Protein AF-A0A7X8G8P1-F1 (afdb_monomer)

Nearest PDB structures (foldseek):
  3n7z-assembly1_C  TM=4.535E-01  e=1.731E-02  Bacillus anthracis str. Sterne
  4my3-assembly3_D  TM=4.400E-01  e=6.450E-02  Kribbella flavida DSM 17836
  7z6a-assembly1_A  TM=4.385E-01  e=7.783E-02  Weissella viridescens
  1xf8-assembly1_A  TM=4.183E-01  e=7.783E-02  Weissella viridescens
  3ddd-assembly1_A  TM=3.374E-01  e=1.456E-01  Pyrococcus horikoshii

Foldseek 3Di:
DKDFDDPVCPVPVVVVVDDWDFAWWKKAFDAFAAQDDFAADALPPVVVLVLLVQFDFQDPVDGDPPCSVVVNVVSVVPPQRRQWTDQVVQQKIWRWDDDQQEIETLDIRGNDDDAPVVVSNRPNDRNHRMYTYNDDHDHPPTDIDIDGDDDRIMD

Radius of gyration: 17.48 Å; Cα contacts (8 Å, |Δi|>4): 275; chains: 1; bounding box: 39×33×49 Å

pLDDT: mean 92.86, std 6.02, range [75.0, 98.44]

Secondary structure (DSSP, 8-state):
---B--TTTTTTGGGGT---B--EEEEEEEEE-------BPPTT-HHHHHHHHHPPPS-SSS--SSTHHHHHHHHHTSTTTTSEEEEGGGTEEEEEEEETTEEEEEEEEESS---HHHHHHH----SEEEEEESS----SS---EEEE---SPB-

Mean predicted aligned error: 4.61 Å

Sequence (155 aa):
MYLAANDSVVDFYPRFGFNRIYEKLPVCECKINNKATPNKLCYDDPKVWNYVYNRVNFSQKLDCLNTANINIFHIYFGYLKDCIYELPEINTMVIAEQEGEILKLIGVFSKKDISFFDLVRYLPFTNVKRIEFGFMPYWSDINFVMEEYETDPLF

Structure (mmCIF, N/CA/C/O backbone):
data_AF-A0A7X8G8P1-F1
#
_entry.id   AF-A0A7X8G8P1-F1
#
loop_
_atom_site.group_PDB
_atom_site.id
_atom_site.type_symbol
_atom_site.label_atom_id
_atom_site.label_alt_id
_atom_site.label_comp_id
_atom_site.label_asym_id
_atom_site.label_entity_id
_atom_site.label_seq_id
_atom_site.pdbx_PDB_ins_code
_atom_site.Cartn_x
_atom_site.Cartn_y
_atom_site.Cartn_z
_atom_site.occupancy
_atom_site.B_iso_or_equiv
_atom_site.auth_seq_id
_atom_site.auth_comp_id
_atom_site.auth_asym_id
_atom_site.auth_atom_id
_atom_site.pdbx_PDB_model_num
ATOM 1 N N . MET A 1 1 ? 21.706 -1.786 -18.267 1.00 76.38 1 MET A N 1
ATOM 2 C CA . MET A 1 1 ? 20.816 -0.711 -18.754 1.00 76.38 1 MET A CA 1
ATOM 3 C C . MET A 1 1 ? 19.431 -1.316 -18.836 1.00 76.38 1 MET A C 1
ATOM 5 O O . MET A 1 1 ? 19.375 -2.459 -19.262 1.00 76.38 1 MET A O 1
ATOM 9 N N . TYR A 1 2 ? 18.394 -0.605 -18.393 1.00 77.75 2 TYR A N 1
ATOM 10 C CA . TYR A 1 2 ? 16.999 -1.050 -18.475 1.00 77.75 2 TYR A CA 1
ATOM 11 C C . TYR A 1 2 ? 16.219 -0.090 -19.369 1.00 77.75 2 TYR A C 1
ATOM 13 O O . TYR A 1 2 ? 16.504 1.112 -19.353 1.00 77.75 2 TYR A O 1
ATOM 21 N N . LEU A 1 3 ? 15.278 -0.616 -20.147 1.00 82.12 3 LEU A N 1
ATOM 22 C CA . LEU A 1 3 ? 14.474 0.141 -21.102 1.00 82.12 3 LEU A CA 1
ATOM 23 C C . LEU A 1 3 ? 12.990 -0.097 -20.833 1.00 82.12 3 LEU A C 1
ATOM 25 O O . LEU A 1 3 ? 12.546 -1.238 -20.756 1.00 82.12 3 LEU A O 1
ATOM 29 N N . ALA A 1 4 ? 12.228 0.989 -20.712 1.00 80.62 4 ALA A N 1
ATOM 30 C CA . ALA A 1 4 ? 10.774 0.928 -20.692 1.00 80.62 4 ALA A CA 1
ATOM 31 C C . ALA A 1 4 ? 10.254 0.955 -22.131 1.00 80.62 4 ALA A C 1
ATOM 33 O O . ALA A 1 4 ? 10.582 1.870 -22.894 1.00 80.62 4 ALA A O 1
ATOM 34 N N . ALA A 1 5 ? 9.470 -0.052 -22.505 1.00 77.56 5 ALA A N 1
ATOM 35 C CA . ALA A 1 5 ? 8.837 -0.133 -23.809 1.00 77.56 5 ALA A CA 1
ATOM 36 C C . ALA A 1 5 ? 7.356 0.210 -23.688 1.00 77.56 5 ALA A C 1
ATOM 38 O O . ALA A 1 5 ? 6.639 -0.403 -22.908 1.00 77.56 5 ALA A O 1
ATOM 39 N N . ASN A 1 6 ? 6.887 1.143 -24.513 1.00 78.31 6 ASN A N 1
ATOM 40 C CA . ASN A 1 6 ? 5.463 1.200 -24.825 1.00 78.31 6 ASN A CA 1
ATOM 41 C C . ASN A 1 6 ? 5.135 0.174 -25.927 1.00 78.31 6 ASN A C 1
ATOM 43 O O . ASN A 1 6 ? 6.039 -0.385 -26.563 1.00 78.31 6 ASN A O 1
ATOM 47 N N . ASP A 1 7 ? 3.847 -0.011 -26.211 1.00 75.19 7 ASP A N 1
ATOM 48 C CA . ASP A 1 7 ? 3.354 -0.986 -27.197 1.00 75.19 7 ASP A CA 1
ATOM 49 C C . ASP A 1 7 ? 3.993 -0.856 -28.590 1.00 75.19 7 ASP A C 1
ATOM 51 O O . ASP A 1 7 ? 4.099 -1.836 -29.324 1.00 75.19 7 ASP A O 1
ATOM 55 N N . SER A 1 8 ? 4.467 0.338 -28.966 1.00 77.44 8 SER A N 1
ATOM 56 C CA . SER A 1 8 ? 5.060 0.583 -30.287 1.00 77.44 8 SER A CA 1
ATOM 57 C C . SER A 1 8 ? 6.513 0.110 -30.435 1.00 77.44 8 SER A C 1
ATOM 59 O O . SER A 1 8 ? 7.000 0.006 -31.561 1.00 77.44 8 SER A O 1
ATOM 61 N N . VAL A 1 9 ? 7.217 -0.181 -29.331 1.00 80.12 9 VAL A N 1
ATOM 62 C CA . VAL A 1 9 ? 8.654 -0.538 -29.340 1.00 80.12 9 VAL A CA 1
ATOM 63 C C . VAL A 1 9 ? 8.984 -1.862 -28.643 1.00 80.12 9 VAL A C 1
ATOM 65 O O . VAL A 1 9 ? 10.151 -2.258 -28.615 1.00 80.12 9 VAL A O 1
ATOM 68 N N . VAL A 1 10 ? 7.979 -2.589 -28.149 1.00 80.06 10 VAL A N 1
ATOM 69 C CA . VAL A 1 10 ? 8.132 -3.905 -27.498 1.00 80.06 10 VAL A CA 1
ATOM 70 C C . VAL A 1 10 ? 8.953 -4.898 -28.333 1.00 80.06 10 VAL A C 1
ATOM 72 O O . VAL A 1 10 ? 9.842 -5.558 -27.804 1.00 80.06 10 VAL A O 1
ATOM 75 N N . ASP A 1 11 ? 8.744 -4.949 -29.651 1.00 84.69 11 ASP A N 1
ATOM 76 C CA . ASP A 1 11 ? 9.454 -5.885 -30.540 1.00 84.69 11 ASP A CA 1
ATOM 77 C C . ASP A 1 11 ? 10.783 -5.335 -31.093 1.00 84.69 11 ASP A C 1
ATOM 79 O O . ASP A 1 11 ? 11.480 -6.003 -31.870 1.00 84.69 11 ASP A O 1
ATOM 83 N N . PHE A 1 12 ? 11.144 -4.097 -30.736 1.00 88.25 12 PHE A N 1
ATOM 84 C CA . PHE A 1 12 ? 12.374 -3.453 -31.196 1.00 88.25 12 PHE A CA 1
ATOM 85 C C . PHE A 1 12 ? 13.573 -3.857 -30.335 1.00 88.25 12 PHE A C 1
ATOM 87 O O . PHE A 1 12 ? 14.608 -4.244 -30.878 1.00 88.25 12 PHE A O 1
ATOM 94 N N . TYR A 1 13 ? 13.441 -3.821 -29.006 1.00 88.31 13 TYR A N 1
ATOM 95 C CA . TYR A 1 13 ? 14.555 -4.072 -28.085 1.00 88.31 13 TYR A CA 1
ATOM 96 C C . TYR A 1 13 ? 15.138 -5.493 -28.138 1.00 88.31 13 TYR A C 1
ATOM 98 O O . TYR A 1 13 ? 16.369 -5.608 -28.114 1.00 88.31 13 TYR A O 1
ATOM 106 N N . PRO A 1 14 ? 14.347 -6.568 -28.339 1.00 90.12 14 PRO A N 1
ATOM 107 C CA . PRO A 1 14 ? 14.903 -7.905 -28.551 1.00 90.12 14 PRO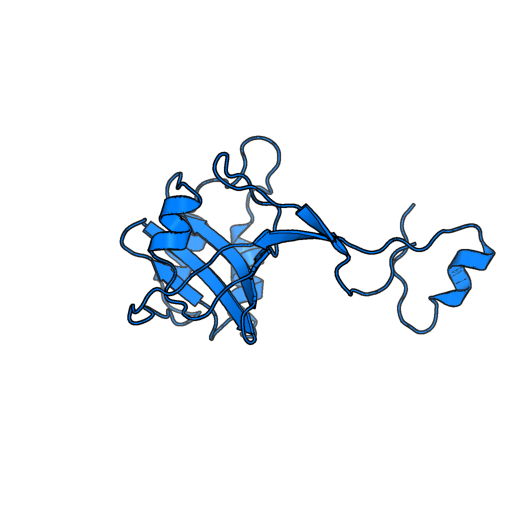 A CA 1
ATOM 108 C C . PRO A 1 14 ? 15.905 -7.992 -29.708 1.00 90.12 14 PRO A C 1
ATOM 110 O O . PRO A 1 14 ? 16.853 -8.774 -29.651 1.00 90.12 14 PRO A O 1
ATOM 113 N N . ARG A 1 15 ? 15.769 -7.142 -30.738 1.00 91.31 15 ARG A N 1
ATOM 114 C CA . ARG A 1 15 ? 16.688 -7.106 -31.893 1.00 91.31 15 ARG A CA 1
ATOM 115 C C . ARG A 1 15 ? 18.098 -6.631 -31.531 1.00 91.31 15 ARG A C 1
ATOM 117 O O . ARG A 1 15 ? 19.026 -6.874 -32.294 1.00 91.31 15 ARG A O 1
ATOM 124 N N . PHE A 1 16 ? 18.262 -5.981 -30.378 1.00 90.38 16 PHE A N 1
ATOM 125 C CA . PHE A 1 16 ? 19.549 -5.523 -29.843 1.00 90.38 16 PHE A CA 1
ATOM 126 C C . PHE A 1 16 ? 20.063 -6.410 -28.699 1.00 90.38 16 PHE A C 1
ATOM 128 O O . PHE A 1 16 ? 21.027 -6.047 -28.030 1.00 90.38 16 PHE A O 1
ATOM 135 N N . GLY A 1 17 ? 19.437 -7.573 -28.478 1.00 90.31 17 GLY A N 1
ATOM 136 C CA . GLY A 1 17 ? 19.852 -8.542 -27.462 1.00 90.31 17 GLY A CA 1
ATOM 137 C C . GLY A 1 17 ? 19.290 -8.292 -26.061 1.00 90.31 17 GLY A C 1
ATOM 138 O O . GLY A 1 17 ? 19.769 -8.910 -25.112 1.00 90.31 17 GLY A O 1
ATOM 139 N N . PHE A 1 18 ? 18.294 -7.412 -25.912 1.00 91.12 18 PHE A N 1
ATOM 140 C CA . PHE A 1 18 ? 17.573 -7.259 -24.646 1.00 91.12 18 PHE A CA 1
ATOM 141 C C . PHE A 1 18 ? 16.547 -8.378 -24.453 1.00 91.12 18 PHE A C 1
ATOM 143 O O . PHE A 1 18 ? 15.977 -8.886 -25.418 1.00 91.12 18 PHE A O 1
ATOM 150 N N . ASN A 1 19 ? 16.281 -8.733 -23.197 1.00 88.31 19 ASN A N 1
ATOM 151 C CA . ASN A 1 19 ? 15.292 -9.746 -22.842 1.00 88.31 19 ASN A CA 1
ATOM 152 C C . ASN A 1 19 ? 14.159 -9.084 -22.077 1.00 88.31 19 ASN A C 1
ATOM 154 O O . ASN A 1 19 ? 14.410 -8.284 -21.185 1.00 88.31 19 ASN A O 1
ATOM 158 N N . ARG A 1 20 ? 12.921 -9.457 -22.396 1.00 86.19 20 ARG A N 1
ATOM 159 C CA . ARG A 1 20 ? 11.756 -8.946 -21.678 1.00 86.19 20 ARG A CA 1
ATOM 160 C C . ARG A 1 20 ? 11.801 -9.391 -20.217 1.00 86.19 20 ARG A C 1
ATOM 162 O O . ARG A 1 20 ? 11.989 -10.574 -19.933 1.00 86.19 20 ARG A O 1
ATOM 169 N N . ILE A 1 21 ? 11.587 -8.443 -19.318 1.00 87.12 21 ILE A N 1
ATOM 170 C CA . ILE A 1 21 ? 11.447 -8.639 -17.882 1.00 87.12 21 ILE A CA 1
ATOM 171 C C . ILE A 1 21 ? 10.077 -8.107 -17.476 1.00 87.12 21 ILE A C 1
ATOM 173 O O . ILE A 1 21 ? 9.704 -6.982 -17.808 1.00 87.12 21 ILE A O 1
ATOM 177 N N . TYR A 1 22 ? 9.330 -8.935 -16.755 1.00 83.69 22 TYR A N 1
ATOM 178 C CA . TYR A 1 22 ? 8.064 -8.544 -16.155 1.00 83.69 22 TYR A CA 1
ATOM 179 C C . TYR A 1 22 ? 8.316 -8.037 -14.744 1.00 83.69 22 TYR A C 1
ATOM 181 O O . TYR A 1 22 ? 9.084 -8.640 -13.982 1.00 83.69 22 TYR A O 1
ATOM 189 N N . GLU A 1 23 ? 7.668 -6.930 -14.401 1.00 87.75 23 GLU A N 1
ATOM 190 C CA . GLU A 1 23 ? 7.645 -6.479 -13.022 1.00 87.75 23 GLU A CA 1
ATOM 191 C C . GLU A 1 23 ? 6.933 -7.512 -12.155 1.00 87.75 23 GLU A C 1
ATOM 193 O O . GLU A 1 23 ? 6.098 -8.295 -12.612 1.00 87.75 23 GLU A O 1
ATOM 198 N N . LYS A 1 24 ? 7.316 -7.545 -10.883 1.00 92.06 24 LYS A N 1
ATOM 199 C CA . LYS A 1 24 ? 6.709 -8.434 -9.904 1.00 92.06 24 LYS A CA 1
ATOM 200 C C . LYS A 1 24 ? 6.237 -7.628 -8.722 1.00 92.06 24 LYS A C 1
ATOM 202 O O . LYS A 1 24 ? 6.950 -6.726 -8.281 1.00 92.06 24 LYS A O 1
ATOM 207 N N . LEU A 1 25 ? 5.095 -8.011 -8.167 1.00 95.31 25 LEU A N 1
ATOM 208 C CA . LEU A 1 25 ? 4.634 -7.485 -6.892 1.00 95.31 25 LEU A CA 1
ATOM 209 C C . LEU A 1 25 ? 4.583 -8.586 -5.825 1.00 95.31 25 LEU A C 1
ATOM 211 O O . LEU A 1 25 ? 4.467 -9.771 -6.155 1.00 95.31 25 LEU A O 1
ATOM 215 N N . PRO A 1 26 ? 4.706 -8.222 -4.540 1.00 97.12 26 PRO A N 1
ATOM 216 C CA . PRO A 1 26 ? 4.487 -9.143 -3.440 1.00 97.12 26 PRO A CA 1
ATOM 217 C C . PRO A 1 26 ? 2.996 -9.457 -3.300 1.00 97.12 26 PRO A C 1
ATOM 219 O O . PRO A 1 26 ? 2.157 -8.553 -3.312 1.00 97.12 26 PRO A O 1
ATOM 222 N N . VAL A 1 27 ? 2.682 -10.730 -3.082 1.00 98.06 27 VAL A N 1
ATOM 223 C CA . VAL A 1 27 ? 1.323 -11.239 -2.881 1.00 98.06 27 VAL A CA 1
ATOM 224 C C . VAL A 1 27 ? 1.263 -12.089 -1.624 1.00 98.06 27 VAL A C 1
ATOM 226 O O . VAL A 1 27 ? 2.113 -12.955 -1.414 1.00 98.06 27 VAL A O 1
ATOM 229 N N . CYS A 1 28 ? 0.224 -11.894 -0.815 1.00 97.56 28 CYS A N 1
ATOM 230 C CA . CYS A 1 28 ? -0.095 -12.766 0.310 1.00 97.56 28 CYS A CA 1
ATOM 231 C C . CYS A 1 28 ? -1.521 -13.316 0.190 1.00 97.56 28 CYS A C 1
ATOM 233 O O . CYS A 1 28 ? -2.479 -12.557 0.040 1.00 97.56 28 CYS A O 1
ATOM 235 N N . GLU A 1 29 ? -1.669 -14.633 0.323 1.00 97.38 29 GLU A N 1
ATOM 236 C CA . GLU A 1 29 ? -2.972 -15.270 0.520 1.00 97.38 29 GLU A CA 1
ATOM 237 C C . GLU A 1 29 ? -3.427 -15.023 1.963 1.00 97.38 29 GLU A C 1
ATOM 239 O O . GLU A 1 29 ? -2.867 -15.560 2.923 1.00 97.38 29 GLU A O 1
ATOM 244 N N . CYS A 1 30 ? -4.437 -14.174 2.130 1.00 94.69 30 CYS A N 1
ATOM 245 C CA . CYS A 1 30 ? -4.917 -13.726 3.427 1.00 94.69 30 CYS A CA 1
ATOM 246 C C . CYS A 1 30 ? -6.435 -13.547 3.400 1.00 94.69 30 CYS A C 1
ATOM 248 O O . CYS A 1 30 ? -6.983 -12.825 2.567 1.00 94.69 30 CYS A O 1
ATOM 250 N N . LYS A 1 31 ? -7.123 -14.194 4.345 1.00 96.50 31 LYS A N 1
ATOM 251 C CA . LYS A 1 31 ? -8.578 -14.091 4.467 1.00 96.50 31 LYS A CA 1
ATOM 252 C C . LYS A 1 31 ? -8.956 -12.915 5.357 1.00 96.50 31 LYS A C 1
ATOM 254 O O . LYS A 1 31 ? -8.728 -12.976 6.563 1.00 96.50 31 LYS A O 1
ATOM 259 N N . ILE A 1 32 ? -9.611 -11.907 4.783 1.00 97.38 32 ILE A N 1
ATOM 260 C CA . ILE A 1 32 ? -10.205 -10.795 5.538 1.00 97.38 32 ILE A CA 1
ATOM 261 C C . ILE A 1 32 ? -11.719 -10.830 5.367 1.00 97.38 32 ILE A C 1
ATOM 263 O O . ILE A 1 32 ? -12.249 -10.780 4.255 1.00 97.38 32 ILE A O 1
ATOM 267 N N . ASN A 1 33 ? -12.423 -10.933 6.492 1.00 97.19 33 ASN A N 1
ATOM 268 C CA . ASN A 1 33 ? -13.880 -10.886 6.530 1.00 97.19 33 ASN A CA 1
ATOM 269 C C . ASN A 1 33 ? -14.384 -10.052 7.711 1.00 97.19 33 ASN A C 1
ATOM 271 O O . ASN A 1 33 ? -15.242 -10.483 8.487 1.00 97.19 33 ASN A O 1
ATOM 275 N N . ASN A 1 34 ? -13.803 -8.866 7.870 1.00 95.69 34 ASN A N 1
ATOM 276 C CA . ASN A 1 34 ? -14.074 -7.990 8.995 1.00 95.69 34 ASN A CA 1
ATOM 277 C C . ASN A 1 34 ? -15.345 -7.190 8.715 1.00 95.69 34 ASN A C 1
ATOM 279 O O . ASN A 1 34 ? -15.382 -6.317 7.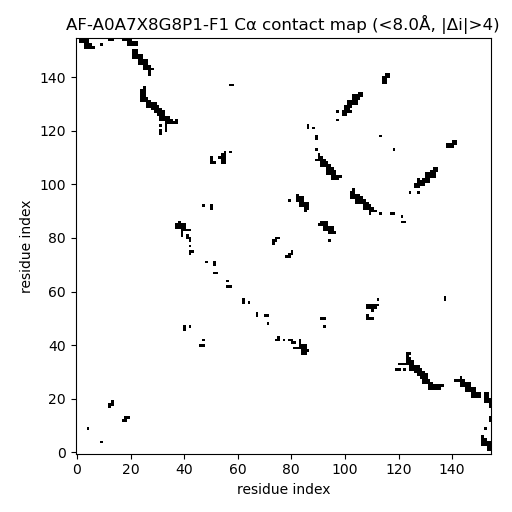851 1.00 95.69 34 ASN A O 1
ATOM 283 N N . LYS A 1 35 ? -16.404 -7.473 9.473 1.00 89.56 35 LYS A N 1
ATOM 284 C CA . LYS A 1 35 ? -17.658 -6.714 9.422 1.00 89.56 35 LYS A CA 1
ATOM 285 C C . LYS A 1 35 ? -17.531 -5.458 10.286 1.00 89.56 35 LYS A C 1
ATOM 287 O O . LYS A 1 35 ? -18.128 -5.380 11.356 1.00 89.56 35 LYS A O 1
ATOM 292 N N . ALA A 1 36 ? -16.707 -4.515 9.843 1.00 88.38 36 ALA A N 1
ATOM 293 C CA . ALA A 1 36 ? -16.537 -3.208 10.468 1.00 88.38 36 ALA A CA 1
ATOM 294 C C . ALA A 1 36 ? -17.003 -2.115 9.504 1.00 88.38 36 ALA A C 1
ATOM 296 O O . ALA A 1 36 ? -16.801 -2.224 8.296 1.00 88.38 36 ALA A O 1
ATOM 297 N N . THR A 1 37 ? -17.624 -1.060 10.032 1.00 92.12 37 THR A N 1
ATOM 298 C CA . THR A 1 37 ? -17.957 0.119 9.226 1.00 92.12 37 THR A CA 1
ATOM 299 C C . THR A 1 37 ? -16.656 0.828 8.844 1.00 92.12 37 THR A C 1
ATOM 301 O O . THR A 1 37 ? -15.927 1.240 9.749 1.00 92.12 37 THR A O 1
ATOM 304 N N . PRO A 1 38 ? -16.339 0.991 7.547 1.00 93.62 38 PRO A N 1
ATOM 305 C CA . PRO A 1 38 ? -15.106 1.649 7.142 1.00 93.62 38 PRO A CA 1
ATOM 306 C C . PRO A 1 38 ? -15.091 3.117 7.581 1.00 93.62 38 PRO A C 1
ATOM 308 O O . PRO A 1 38 ? -15.987 3.884 7.227 1.00 93.62 38 PRO A O 1
ATOM 311 N N . ASN A 1 39 ? -14.053 3.523 8.312 1.00 96.19 39 ASN A N 1
ATOM 312 C CA . ASN A 1 39 ? -13.786 4.928 8.609 1.00 96.19 39 ASN A CA 1
ATOM 313 C C . ASN A 1 39 ? -12.992 5.543 7.446 1.00 96.19 39 ASN A C 1
ATOM 315 O O . ASN A 1 39 ? -11.759 5.549 7.457 1.00 96.19 39 ASN A O 1
ATOM 319 N N . LYS A 1 40 ? -13.698 5.979 6.397 1.00 97.00 40 LYS A N 1
ATOM 320 C CA . LYS A 1 40 ? -13.077 6.624 5.232 1.00 97.00 40 LYS A CA 1
ATOM 321 C C . LYS A 1 40 ? -12.732 8.080 5.534 1.00 97.00 40 LYS A C 1
ATOM 323 O O . LYS A 1 40 ? -13.573 8.815 6.047 1.00 97.00 40 LYS A O 1
ATOM 328 N N . LEU A 1 41 ? -11.526 8.499 5.162 1.00 97.00 41 LEU A N 1
ATOM 329 C CA . LEU A 1 41 ? -11.116 9.902 5.227 1.00 97.00 41 LEU A CA 1
ATOM 330 C C . LEU A 1 41 ? -11.288 10.564 3.861 1.00 97.00 41 LEU A C 1
ATOM 332 O O . LEU A 1 41 ? -11.006 9.952 2.832 1.00 97.00 41 LEU A O 1
ATOM 336 N N . CYS A 1 42 ? -11.694 11.834 3.855 1.00 96.00 42 CYS A N 1
ATOM 337 C CA . CYS A 1 42 ? -11.542 12.653 2.658 1.00 96.00 42 CYS A CA 1
ATOM 338 C C . CYS A 1 42 ? -10.051 12.941 2.433 1.00 96.00 42 CYS A C 1
ATOM 340 O O . CYS A 1 42 ? -9.288 13.068 3.392 1.00 96.00 42 CYS A O 1
ATOM 342 N N . TYR A 1 43 ? -9.624 13.058 1.177 1.00 93.75 43 TYR A N 1
ATOM 343 C CA . TYR A 1 43 ? -8.214 13.282 0.842 1.00 93.75 43 TYR A CA 1
ATOM 344 C C . TYR A 1 43 ? -7.663 14.614 1.382 1.00 93.75 43 TYR A C 1
ATOM 346 O O . TYR A 1 43 ? -6.456 14.739 1.584 1.00 93.75 43 TYR A O 1
ATOM 354 N N . ASP A 1 44 ? -8.536 15.595 1.622 1.00 92.81 44 ASP A N 1
ATOM 355 C CA . ASP A 1 44 ? -8.218 16.908 2.185 1.00 92.81 44 ASP A CA 1
ATOM 356 C C . ASP A 1 44 ? -8.433 16.993 3.708 1.00 92.81 44 ASP A C 1
ATOM 358 O O . ASP A 1 44 ? -8.229 18.057 4.298 1.00 92.81 44 ASP A O 1
ATOM 362 N N . ASP A 1 45 ? -8.785 15.882 4.367 1.00 95.94 45 ASP A N 1
ATOM 363 C CA . ASP A 1 45 ? -8.892 15.828 5.823 1.00 95.94 45 ASP A CA 1
ATOM 364 C C . ASP A 1 45 ? -7.507 16.095 6.460 1.00 95.94 45 ASP A C 1
ATOM 366 O O . ASP A 1 45 ? -6.515 15.448 6.094 1.00 95.94 45 ASP A O 1
ATOM 370 N N . PRO A 1 46 ? -7.392 17.003 7.452 1.00 96.25 46 PRO A N 1
ATOM 371 C CA . PRO A 1 46 ? -6.128 17.283 8.140 1.00 96.25 46 PRO A CA 1
ATOM 372 C C . PRO A 1 46 ? -5.437 16.044 8.734 1.00 96.25 46 PRO A C 1
ATOM 374 O O . PRO A 1 46 ? -4.214 16.027 8.909 1.00 96.25 46 PRO A O 1
ATOM 377 N N . LYS A 1 47 ? -6.190 14.981 9.042 1.00 97.19 47 LYS A N 1
ATOM 378 C CA . LYS A 1 47 ? -5.638 13.699 9.488 1.00 97.19 47 LYS A CA 1
ATOM 379 C C . LYS A 1 47 ? -4.749 13.051 8.435 1.00 97.19 47 LYS A C 1
ATOM 381 O O . LYS A 1 47 ? -3.749 12.450 8.819 1.00 97.19 47 LYS A O 1
ATOM 386 N N . VAL A 1 48 ? -5.056 13.195 7.145 1.00 97.19 48 VAL A N 1
ATOM 387 C CA . VAL A 1 48 ? -4.244 12.631 6.056 1.00 97.19 48 VAL A CA 1
ATOM 388 C C . VAL A 1 48 ? -2.825 13.184 6.130 1.00 97.19 48 VAL A C 1
ATOM 390 O O . VAL A 1 48 ? -1.864 12.421 6.211 1.00 97.19 48 VAL A O 1
ATOM 393 N N . TRP A 1 49 ? -2.690 14.507 6.238 1.00 96.69 49 TRP A N 1
ATOM 394 C CA . TRP A 1 49 ? -1.402 15.170 6.453 1.00 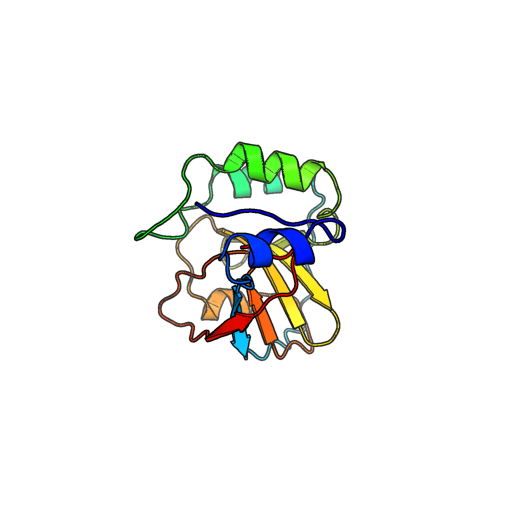96.69 49 TRP A CA 1
ATOM 395 C C . TRP A 1 49 ? -0.708 14.660 7.714 1.00 96.69 49 TRP A C 1
ATOM 397 O O . TRP A 1 49 ? 0.472 14.314 7.693 1.00 96.69 49 TRP A O 1
ATOM 407 N N . ASN A 1 50 ? -1.455 14.557 8.811 1.00 97.38 50 ASN A N 1
ATOM 408 C CA . ASN A 1 50 ? -0.924 14.076 10.077 1.00 97.38 50 ASN A CA 1
ATOM 409 C C . ASN A 1 50 ? -0.370 12.640 9.978 1.00 97.38 50 ASN A C 1
ATOM 411 O O . ASN A 1 50 ? 0.674 12.361 10.562 1.00 97.38 50 ASN A O 1
ATOM 415 N N . TYR A 1 51 ? -1.018 11.729 9.247 1.00 97.88 51 TYR A N 1
ATOM 416 C CA . TYR A 1 51 ? -0.493 10.379 9.009 1.00 97.88 51 TYR A CA 1
ATOM 417 C C . TYR A 1 51 ? 0.702 10.375 8.058 1.00 97.88 51 TYR A C 1
ATOM 419 O O . TYR A 1 51 ? 1.695 9.712 8.345 1.00 97.88 51 TYR A O 1
ATOM 427 N N . VAL A 1 52 ? 0.644 11.126 6.957 1.00 96.69 52 VAL A N 1
ATOM 428 C CA . VAL A 1 52 ? 1.713 11.135 5.949 1.00 96.69 52 VAL A CA 1
ATOM 429 C C . VAL A 1 52 ? 3.021 11.711 6.501 1.00 96.69 52 VAL A C 1
ATOM 431 O O . VAL A 1 52 ? 4.081 11.153 6.230 1.00 96.69 52 VAL A O 1
ATOM 434 N N . TYR A 1 53 ? 2.963 12.783 7.296 1.00 96.44 53 TYR A N 1
ATOM 435 C CA . TYR A 1 53 ? 4.163 13.433 7.842 1.00 96.44 53 TYR A CA 1
ATOM 436 C C . TYR A 1 53 ? 4.695 12.794 9.129 1.00 96.44 53 TYR A C 1
ATOM 438 O O . TYR A 1 53 ? 5.883 12.926 9.406 1.00 96.44 53 TYR A O 1
ATOM 446 N N . ASN A 1 54 ? 3.851 12.108 9.907 1.00 95.88 54 ASN A N 1
ATOM 447 C CA . ASN A 1 54 ? 4.254 11.508 11.188 1.00 95.88 54 ASN A CA 1
ATOM 448 C C . ASN A 1 54 ? 4.286 9.975 11.155 1.00 95.88 54 ASN A C 1
ATOM 450 O O . ASN A 1 54 ? 4.285 9.342 12.214 1.00 95.88 54 ASN A O 1
ATOM 454 N N . ARG A 1 55 ? 4.273 9.359 9.966 1.00 94.56 55 ARG A N 1
ATOM 455 C CA . ARG A 1 55 ? 4.484 7.914 9.855 1.00 94.56 55 ARG A CA 1
ATOM 456 C C . ARG A 1 55 ? 5.900 7.548 10.290 1.00 94.56 55 ARG A C 1
ATOM 458 O O . ARG A 1 55 ? 6.842 8.302 10.049 1.00 94.56 55 ARG A O 1
ATOM 465 N N . VAL A 1 56 ? 6.056 6.367 10.871 1.00 92.94 56 VAL A N 1
ATOM 466 C CA . VAL A 1 56 ? 7.380 5.764 11.033 1.00 92.94 56 VAL A CA 1
ATOM 467 C C . VAL A 1 56 ? 7.911 5.315 9.672 1.00 92.94 56 VAL A C 1
ATOM 469 O O . VAL A 1 56 ? 7.142 5.072 8.733 1.00 92.94 56 VAL A O 1
ATOM 472 N N . ASN A 1 57 ? 9.235 5.208 9.555 1.00 89.38 57 ASN A N 1
ATOM 473 C CA . ASN A 1 57 ? 9.818 4.489 8.429 1.00 89.38 57 ASN A CA 1
ATOM 474 C C . ASN A 1 57 ? 9.334 3.045 8.494 1.00 89.38 57 ASN A C 1
ATOM 476 O O . ASN A 1 57 ? 9.340 2.421 9.552 1.00 89.38 57 ASN A O 1
ATOM 480 N N . PHE A 1 58 ? 8.883 2.549 7.357 1.00 84.44 58 PHE A N 1
ATOM 481 C CA . PHE A 1 58 ? 8.276 1.245 7.246 1.00 84.44 58 PHE A CA 1
ATOM 482 C C . PHE A 1 58 ? 9.321 0.131 7.334 1.00 84.44 58 PHE A C 1
ATOM 484 O O . PHE A 1 58 ? 9.079 -0.892 7.966 1.00 84.44 58 PHE A O 1
ATOM 491 N N . SER A 1 59 ? 10.498 0.338 6.736 1.00 87.12 59 SER A N 1
ATOM 492 C CA . SER A 1 59 ? 11.565 -0.661 6.682 1.00 87.12 59 SER A CA 1
ATOM 493 C C . SER A 1 59 ? 12.874 -0.153 7.270 1.00 87.12 59 SER A C 1
ATOM 495 O O . SER A 1 59 ? 13.355 0.930 6.951 1.00 87.12 59 SER A O 1
ATOM 497 N N . GLN A 1 60 ? 13.498 -0.985 8.106 1.00 84.25 60 GLN A N 1
ATOM 498 C CA . GLN A 1 60 ? 14.837 -0.718 8.641 1.00 84.25 60 GLN A CA 1
ATOM 499 C C . GLN A 1 60 ? 15.961 -1.240 7.729 1.00 84.25 60 GLN A C 1
ATOM 501 O O . GLN A 1 60 ? 17.126 -0.932 7.968 1.00 84.25 60 GLN A O 1
ATOM 506 N N . LYS A 1 61 ? 15.641 -2.032 6.692 1.00 86.44 61 LYS A N 1
ATOM 507 C CA . LYS A 1 61 ? 16.636 -2.546 5.727 1.00 86.44 61 LYS A CA 1
ATOM 508 C C . LYS A 1 61 ? 16.789 -1.644 4.508 1.00 86.44 61 LYS A C 1
ATOM 510 O O . LYS A 1 61 ? 17.903 -1.411 4.055 1.00 86.44 61 LYS A O 1
ATOM 515 N N . LEU A 1 62 ? 15.664 -1.196 3.959 1.00 87.62 62 LEU A N 1
ATOM 516 C CA . LEU A 1 62 ? 15.591 -0.373 2.756 1.00 87.62 62 LEU A CA 1
ATOM 517 C C . LEU A 1 62 ? 14.261 0.372 2.752 1.00 87.62 62 LEU A C 1
ATOM 519 O O . LEU A 1 62 ? 13.214 -0.272 2.711 1.00 87.62 62 LEU A O 1
ATOM 523 N N . ASP A 1 63 ? 14.313 1.698 2.772 1.00 88.75 63 ASP A N 1
ATOM 524 C CA . ASP A 1 63 ? 13.133 2.557 2.715 1.00 88.75 63 ASP A CA 1
ATOM 525 C C . ASP A 1 63 ? 13.471 3.892 2.040 1.00 88.75 63 ASP A C 1
ATOM 527 O O . ASP A 1 63 ? 14.635 4.301 1.979 1.00 88.75 63 ASP A O 1
ATOM 531 N N . CYS A 1 64 ? 12.4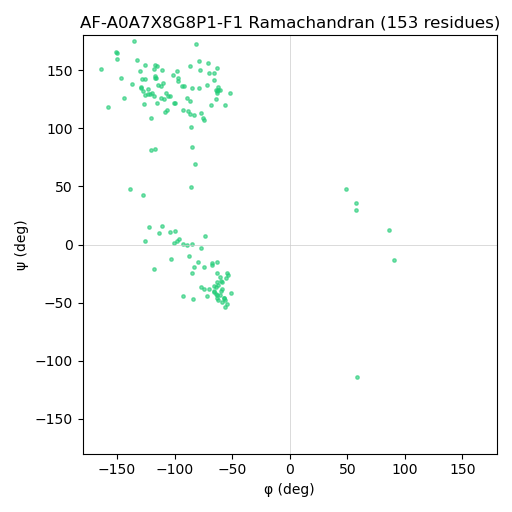45 4.580 1.553 1.00 87.56 64 CYS A N 1
ATOM 532 C CA . CYS A 1 64 ? 12.563 5.928 1.024 1.00 87.56 64 CYS A CA 1
ATOM 533 C C . CYS A 1 64 ? 12.362 6.947 2.152 1.00 87.56 64 CYS A C 1
ATOM 535 O O . CYS A 1 64 ? 11.335 6.966 2.833 1.00 87.56 64 CYS A O 1
ATOM 537 N N . LEU A 1 65 ? 13.324 7.854 2.309 1.00 89.50 65 LEU A N 1
ATOM 538 C CA . LEU A 1 65 ? 13.233 8.966 3.254 1.00 89.50 65 LEU A CA 1
ATOM 539 C C . LEU A 1 65 ? 12.518 10.164 2.619 1.00 89.50 65 LEU A C 1
ATOM 541 O O . LEU A 1 65 ? 12.566 10.359 1.406 1.00 89.50 65 LEU A O 1
ATOM 545 N N . ASN A 1 66 ? 11.886 10.999 3.450 1.00 89.56 66 ASN A N 1
ATOM 546 C CA . ASN A 1 66 ? 11.226 12.244 3.029 1.00 89.56 66 ASN A CA 1
ATOM 547 C C . ASN A 1 66 ? 10.126 12.055 1.962 1.00 89.56 66 ASN A C 1
ATOM 549 O O . ASN A 1 66 ? 9.919 12.908 1.101 1.00 89.56 66 ASN A O 1
ATOM 553 N N . THR A 1 67 ? 9.378 10.951 2.034 1.00 91.94 67 THR A N 1
ATOM 554 C CA . THR A 1 67 ? 8.329 10.596 1.057 1.00 91.94 67 THR A CA 1
ATOM 555 C C . THR A 1 67 ? 7.026 11.382 1.216 1.00 91.94 67 THR A C 1
ATOM 557 O O . THR A 1 67 ? 6.108 11.216 0.416 1.00 91.94 67 THR A O 1
ATOM 560 N N . ALA A 1 68 ? 6.910 12.251 2.224 1.00 94.88 68 ALA A N 1
ATOM 561 C CA . ALA A 1 68 ? 5.663 12.953 2.522 1.00 94.88 68 ALA A CA 1
ATOM 562 C C . ALA A 1 68 ? 5.132 13.753 1.320 1.00 94.88 68 ALA A C 1
ATOM 564 O O . ALA A 1 68 ? 3.975 13.598 0.943 1.00 94.88 68 ALA A O 1
ATOM 565 N N . ASN A 1 69 ? 5.991 14.533 0.658 1.00 94.81 69 ASN A N 1
ATOM 566 C CA . ASN A 1 69 ? 5.574 15.400 -0.448 1.00 94.81 69 ASN A CA 1
ATOM 567 C C . ASN A 1 69 ? 5.053 14.609 -1.657 1.00 94.81 69 ASN A C 1
ATOM 569 O O . ASN A 1 69 ? 4.033 14.982 -2.232 1.00 94.81 69 ASN A O 1
ATOM 573 N N . ILE A 1 70 ? 5.722 13.509 -2.028 1.00 94.44 70 ILE A N 1
ATOM 574 C CA . ILE A 1 70 ? 5.288 12.682 -3.163 1.00 94.44 70 ILE A CA 1
ATOM 575 C C . ILE A 1 70 ? 3.988 11.938 -2.833 1.00 94.44 70 ILE A C 1
ATOM 577 O O . ILE A 1 70 ? 3.082 11.893 -3.659 1.00 94.44 70 ILE A O 1
ATOM 581 N N . ASN A 1 71 ? 3.833 11.454 -1.595 1.00 94.88 71 ASN A N 1
ATOM 582 C CA . ASN A 1 71 ? 2.583 10.842 -1.143 1.00 94.88 71 ASN A CA 1
ATOM 583 C C . ASN A 1 71 ? 1.418 11.843 -1.182 1.00 94.88 71 ASN A C 1
ATOM 585 O O . ASN A 1 71 ? 0.369 11.529 -1.736 1.00 94.88 71 ASN A O 1
ATOM 589 N N . ILE A 1 72 ? 1.606 13.060 -0.657 1.00 95.38 72 ILE A N 1
ATOM 590 C CA . ILE A 1 72 ? 0.586 14.118 -0.716 1.00 95.38 72 ILE A CA 1
ATOM 591 C C . ILE A 1 72 ? 0.245 14.472 -2.164 1.00 95.38 72 ILE A C 1
ATOM 593 O O . ILE A 1 72 ? -0.935 14.578 -2.482 1.00 95.38 72 ILE A O 1
ATOM 597 N N . PHE A 1 73 ? 1.239 14.600 -3.050 1.00 95.19 73 PHE A N 1
ATOM 598 C CA . PHE A 1 73 ? 1.004 14.863 -4.471 1.00 95.19 73 PHE A CA 1
ATOM 599 C C . PHE A 1 73 ? 0.055 13.828 -5.091 1.00 95.19 73 PHE A C 1
ATOM 601 O O . PHE A 1 73 ? -0.958 14.201 -5.681 1.00 95.19 73 PHE A O 1
ATOM 608 N N . HIS A 1 74 ? 0.333 12.536 -4.900 1.00 95.12 74 HIS A N 1
ATOM 609 C CA . HIS A 1 74 ? -0.504 11.459 -5.431 1.00 95.12 74 HIS A CA 1
ATOM 610 C C . HIS A 1 74 ? -1.903 11.426 -4.803 1.00 95.12 74 HIS A C 1
ATOM 612 O O . HIS A 1 74 ? -2.892 11.247 -5.511 1.00 95.12 74 HIS A O 1
ATOM 618 N N . ILE A 1 75 ? -2.008 11.658 -3.493 1.00 95.12 75 ILE A N 1
ATOM 619 C CA . ILE A 1 75 ? -3.298 11.715 -2.793 1.00 95.12 75 ILE A CA 1
ATOM 620 C C . ILE A 1 75 ? -4.160 12.873 -3.326 1.00 95.12 75 ILE A C 1
ATOM 622 O O . ILE A 1 75 ? -5.331 12.673 -3.646 1.00 95.12 75 ILE A O 1
ATOM 626 N N . TYR A 1 76 ? -3.579 14.065 -3.495 1.00 93.25 76 TYR A N 1
ATOM 627 C CA . TYR A 1 76 ? -4.286 15.256 -3.984 1.00 93.25 76 TYR A CA 1
ATOM 628 C C . TYR A 1 76 ? -4.585 15.233 -5.482 1.00 93.25 76 TYR A C 1
ATOM 630 O O . TYR A 1 76 ? -5.491 15.937 -5.926 1.00 93.25 76 TYR A O 1
ATOM 638 N N . PHE A 1 77 ? -3.888 14.404 -6.264 1.00 92.62 77 PHE A N 1
ATOM 639 C CA . PHE A 1 77 ? -4.246 14.167 -7.665 1.00 92.62 77 PHE A CA 1
ATOM 640 C C . PHE A 1 77 ? -5.637 13.514 -7.802 1.00 92.62 77 PHE A C 1
ATOM 642 O O . PHE A 1 77 ? -6.233 13.527 -8.875 1.00 92.62 77 PHE A O 1
ATOM 649 N N . GLY A 1 78 ? -6.189 12.975 -6.708 1.00 86.12 78 GLY A N 1
ATOM 650 C CA . GLY A 1 78 ? -7.611 12.660 -6.565 1.00 86.12 78 GLY A CA 1
ATOM 651 C C . GLY A 1 78 ? -8.014 11.255 -7.005 1.00 86.12 78 GLY A C 1
ATOM 652 O O . GLY A 1 78 ? -9.092 10.797 -6.636 1.00 86.12 78 GLY A O 1
ATOM 653 N N . TYR A 1 79 ? -7.152 10.525 -7.714 1.00 92.75 79 TYR A N 1
ATOM 654 C CA . TYR A 1 79 ? -7.423 9.138 -8.114 1.00 92.75 79 TYR A CA 1
ATOM 655 C C . TYR A 1 79 ? -7.462 8.152 -6.931 1.00 92.75 79 TYR A C 1
ATOM 657 O O . TYR A 1 79 ? -8.003 7.064 -7.067 1.00 92.75 79 TYR A O 1
ATOM 665 N N . LEU A 1 80 ? -6.939 8.541 -5.760 1.00 93.94 80 LEU A N 1
ATOM 666 C CA . LEU A 1 80 ? -6.961 7.742 -4.525 1.00 93.94 80 LEU A CA 1
ATOM 667 C C . LEU A 1 80 ? -8.060 8.163 -3.537 1.00 93.94 80 LEU A C 1
ATOM 669 O O . LEU A 1 80 ? -8.137 7.603 -2.445 1.00 93.94 80 LEU A O 1
ATOM 673 N N . LYS A 1 81 ? -8.893 9.157 -3.877 1.00 90.50 81 LYS A N 1
ATOM 674 C CA . LYS A 1 81 ? -9.794 9.830 -2.921 1.00 90.50 81 LYS A CA 1
ATOM 675 C C . LYS A 1 81 ? -10.783 8.892 -2.217 1.00 90.50 81 LYS A C 1
ATOM 677 O O . LYS A 1 81 ? -11.113 9.122 -1.061 1.00 90.50 81 LYS A O 1
ATOM 682 N N 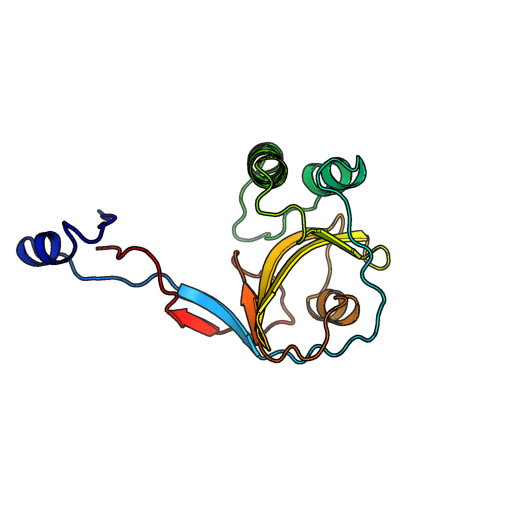. ASP A 1 82 ? -11.227 7.834 -2.894 1.00 93.00 82 ASP A N 1
ATOM 683 C CA . ASP A 1 82 ? -12.234 6.895 -2.381 1.00 93.00 82 ASP A CA 1
ATOM 684 C C . ASP A 1 82 ? -11.612 5.686 -1.653 1.00 93.00 82 ASP A C 1
ATOM 686 O O . ASP A 1 82 ? -12.332 4.813 -1.145 1.00 93.00 82 ASP A O 1
ATOM 690 N N . CYS A 1 83 ? -10.278 5.661 -1.576 1.00 97.38 83 CYS A N 1
ATOM 691 C CA . CYS A 1 83 ? -9.466 4.526 -1.148 1.00 97.38 83 CYS A CA 1
ATOM 692 C C . CYS A 1 83 ? -8.731 4.773 0.180 1.00 97.38 83 CYS A C 1
ATOM 694 O O . CYS A 1 83 ? -7.864 3.981 0.536 1.00 97.38 83 CYS A O 1
ATOM 696 N N . ILE A 1 84 ? -9.037 5.849 0.913 1.00 98.25 84 ILE A N 1
ATOM 697 C CA . ILE A 1 84 ? -8.337 6.226 2.153 1.00 98.25 84 ILE A CA 1
ATOM 698 C C . ILE A 1 84 ? -9.153 5.794 3.371 1.00 98.25 84 ILE A C 1
ATOM 700 O O . ILE A 1 84 ? -10.288 6.233 3.556 1.00 98.25 84 ILE A O 1
ATOM 704 N N . TYR A 1 85 ? -8.555 4.973 4.233 1.00 98.31 85 TYR A N 1
ATOM 705 C CA . TYR A 1 85 ? -9.193 4.434 5.432 1.00 98.31 85 TYR A CA 1
ATOM 706 C C . TYR A 1 85 ? -8.323 4.694 6.655 1.00 98.31 85 TYR A C 1
ATOM 708 O O . TYR A 1 85 ? -7.123 4.417 6.654 1.00 98.31 85 TYR A O 1
ATOM 716 N N . GLU A 1 86 ? -8.927 5.200 7.720 1.00 98.38 86 GLU A N 1
ATOM 717 C CA . GLU A 1 86 ? -8.285 5.327 9.022 1.00 98.38 86 GLU A CA 1
ATOM 718 C C . GLU A 1 86 ? -8.596 4.098 9.884 1.00 98.38 86 GLU A C 1
ATOM 720 O O . GLU A 1 86 ? -9.742 3.661 9.968 1.00 98.38 86 GLU A O 1
ATOM 725 N N . LEU A 1 87 ? -7.567 3.586 10.559 1.00 98.00 87 LEU A N 1
ATOM 726 C CA . LEU A 1 87 ? -7.601 2.506 11.544 1.00 98.00 87 LEU A CA 1
ATOM 727 C C . LEU A 1 87 ? -7.153 3.078 12.905 1.00 98.00 87 LEU A C 1
ATOM 729 O O . LEU A 1 87 ? -5.963 2.992 13.256 1.00 98.00 87 LEU A O 1
ATOM 733 N N . PRO A 1 88 ? -8.057 3.737 13.661 1.00 96.25 88 PRO A N 1
ATOM 734 C CA . PRO A 1 88 ? -7.701 4.428 14.899 1.00 96.25 88 PRO A CA 1
ATOM 735 C C . PRO A 1 88 ? -7.093 3.507 15.961 1.00 96.25 88 PRO A C 1
ATOM 737 O O . PRO A 1 88 ? -6.228 3.937 16.717 1.00 96.25 88 PRO A O 1
ATOM 740 N N . GLU A 1 89 ? -7.498 2.237 16.001 1.00 96.31 89 GLU A N 1
ATOM 741 C CA . GLU A 1 89 ? -7.077 1.236 16.989 1.00 96.31 89 GLU A CA 1
ATOM 742 C C . GLU A 1 89 ? -5.565 0.982 16.962 1.00 96.31 89 GLU A C 1
ATOM 744 O O . GLU A 1 89 ? -4.951 0.638 17.977 1.00 96.31 89 GLU A O 1
ATOM 749 N N . ILE A 1 90 ? -4.951 1.180 15.796 1.00 96.88 90 ILE A N 1
ATOM 750 C CA . ILE A 1 90 ? -3.522 0.967 15.568 1.00 96.88 90 ILE A CA 1
ATOM 751 C C . ILE A 1 90 ? -2.809 2.228 15.073 1.00 96.88 90 ILE A C 1
ATOM 753 O O . ILE A 1 90 ? -1.665 2.143 14.634 1.00 96.88 90 ILE A O 1
ATOM 757 N N . ASN A 1 91 ? -3.434 3.405 15.190 1.00 97.38 91 ASN A N 1
ATOM 758 C CA . ASN A 1 91 ? -2.888 4.696 14.753 1.00 97.38 91 ASN A CA 1
ATOM 759 C C . ASN A 1 91 ? -2.329 4.636 13.321 1.00 97.38 91 ASN A C 1
ATOM 761 O O . ASN A 1 91 ? -1.203 5.080 13.062 1.00 97.38 91 ASN A O 1
ATOM 765 N N . THR A 1 92 ? -3.109 4.064 12.405 1.00 98.12 92 THR A N 1
ATOM 766 C CA . THR A 1 92 ? -2.688 3.813 11.026 1.00 98.12 92 THR A CA 1
ATOM 767 C C . THR A 1 92 ? -3.709 4.363 10.046 1.00 98.12 92 THR A C 1
ATOM 769 O O . THR A 1 92 ? -4.909 4.252 10.263 1.00 98.12 92 THR A O 1
ATOM 772 N N . MET A 1 93 ? -3.234 4.918 8.939 1.00 98.31 93 MET A N 1
ATOM 773 C CA . MET A 1 93 ? -4.043 5.166 7.752 1.00 98.31 93 MET A CA 1
ATOM 774 C C . MET A 1 93 ? -3.573 4.239 6.638 1.00 98.31 93 MET A C 1
ATOM 776 O O . MET A 1 93 ? -2.370 4.074 6.433 1.00 98.31 93 MET A O 1
ATOM 780 N N . VAL A 1 94 ? -4.509 3.641 5.915 1.00 98.25 94 VAL A N 1
ATOM 781 C CA . VAL A 1 94 ? -4.221 2.813 4.746 1.00 98.25 94 VAL A CA 1
ATOM 782 C C . VAL A 1 94 ? -4.839 3.432 3.506 1.00 98.25 94 VAL A C 1
ATOM 784 O O . VAL A 1 94 ? -5.921 4.015 3.559 1.00 98.25 94 VAL A O 1
ATOM 787 N N . ILE A 1 95 ? -4.143 3.283 2.386 1.00 98.31 95 ILE A N 1
ATOM 788 C CA . ILE A 1 95 ? -4.708 3.499 1.061 1.00 98.31 95 ILE A CA 1
ATOM 789 C C . ILE A 1 95 ? -4.877 2.120 0.444 1.00 98.31 95 ILE A C 1
ATOM 791 O O . ILE A 1 95 ? -3.888 1.406 0.262 1.00 98.31 95 ILE A O 1
ATOM 795 N N . ALA A 1 96 ? -6.117 1.727 0.186 1.00 98.25 96 ALA A N 1
ATOM 796 C CA . ALA A 1 96 ? -6.441 0.380 -0.246 1.00 98.25 96 ALA A CA 1
ATOM 797 C C . ALA A 1 96 ? -7.635 0.353 -1.201 1.00 98.25 96 ALA A C 1
ATOM 799 O O . ALA A 1 96 ? -8.599 1.096 -1.031 1.00 98.25 96 ALA A O 1
ATOM 800 N N . GLU A 1 97 ? -7.583 -0.536 -2.179 1.00 97.38 97 GLU A N 1
ATOM 801 C CA . GLU A 1 97 ? -8.640 -0.738 -3.165 1.00 97.38 97 GLU A CA 1
ATOM 802 C C . GLU A 1 97 ? -8.983 -2.224 -3.231 1.00 97.38 97 GLU A C 1
ATOM 804 O O . GLU A 1 97 ? -8.087 -3.065 -3.228 1.00 97.38 97 GLU A O 1
ATOM 809 N N . GLN A 1 98 ? -10.274 -2.554 -3.244 1.00 97.31 98 GLN A N 1
ATOM 810 C CA . GLN A 1 98 ? -10.734 -3.936 -3.342 1.00 97.31 98 GLN A CA 1
ATOM 811 C C . GLN A 1 98 ? -11.409 -4.164 -4.692 1.00 97.31 98 GLN A C 1
ATOM 813 O O . GLN A 1 98 ? -12.392 -3.496 -5.010 1.00 97.31 98 GLN A O 1
ATOM 818 N N . GLU A 1 99 ? -10.941 -5.174 -5.420 1.00 97.12 99 GLU A N 1
ATOM 819 C CA . GLU A 1 99 ? -11.579 -5.693 -6.626 1.00 97.12 99 GLU A CA 1
ATOM 820 C C . GLU A 1 99 ? -11.919 -7.173 -6.415 1.00 97.12 99 GLU A C 1
ATOM 822 O O . GLU A 1 99 ? -11.050 -8.041 -6.315 1.00 97.12 99 GLU A O 1
ATOM 827 N N . GLY A 1 100 ? -13.214 -7.474 -6.282 1.00 97.31 100 GLY A N 1
ATOM 828 C CA . GLY A 1 100 ? -13.679 -8.828 -5.983 1.00 97.31 100 GLY A CA 1
ATOM 829 C C . GLY A 1 100 ? -13.090 -9.369 -4.675 1.00 97.31 100 GLY A C 1
ATOM 830 O O . GLY A 1 100 ? -13.400 -8.869 -3.594 1.00 97.31 100 GLY A O 1
ATOM 831 N N . GLU A 1 101 ? -12.263 -10.411 -4.775 1.00 98.06 10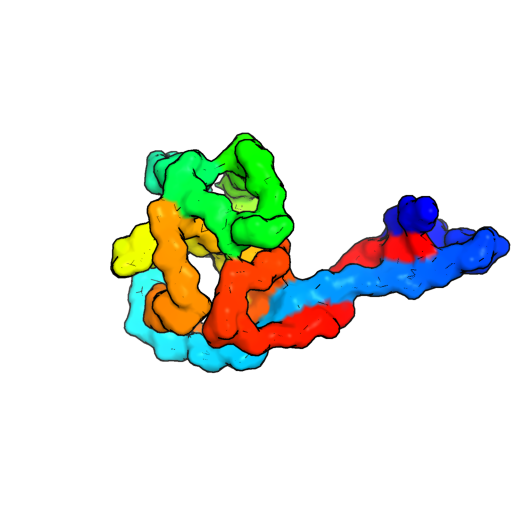1 GLU A N 1
ATOM 832 C CA . GLU A 1 101 ? -11.613 -11.070 -3.629 1.00 98.06 101 GLU A CA 1
ATOM 833 C C . GLU A 1 101 ? -10.165 -10.605 -3.391 1.00 98.06 101 GLU A C 1
ATOM 835 O O . GLU A 1 101 ? -9.490 -11.123 -2.493 1.00 98.06 101 GLU A O 1
ATOM 840 N N . ILE A 1 102 ? -9.691 -9.638 -4.183 1.00 98.25 102 ILE A N 1
ATOM 841 C CA . ILE A 1 102 ? -8.329 -9.106 -4.139 1.00 98.25 102 ILE A CA 1
ATOM 842 C C . ILE A 1 102 ? -8.353 -7.725 -3.486 1.00 98.25 102 ILE A C 1
ATOM 844 O O . ILE A 1 102 ? -9.112 -6.844 -3.887 1.00 98.25 102 ILE A O 1
ATOM 848 N N . LEU A 1 103 ? -7.510 -7.532 -2.473 1.00 98.44 103 LEU A N 1
ATOM 849 C CA . LEU A 1 103 ? -7.274 -6.242 -1.834 1.00 98.44 103 LEU A CA 1
ATOM 850 C C . LEU A 1 103 ? -5.885 -5.730 -2.214 1.00 98.44 103 LEU A C 1
ATOM 852 O O . LEU A 1 103 ? -4.873 -6.286 -1.791 1.00 98.44 103 LEU A O 1
ATOM 856 N N . LYS A 1 104 ? -5.824 -4.631 -2.956 1.00 98.00 104 LYS A N 1
ATOM 857 C CA . LYS A 1 104 ? -4.578 -3.931 -3.241 1.00 98.00 104 LYS A CA 1
ATOM 858 C C . LYS A 1 104 ? -4.281 -2.936 -2.125 1.00 98.00 104 LYS A C 1
ATOM 860 O O . LYS A 1 104 ? -4.984 -1.939 -1.971 1.00 98.00 104 LYS A O 1
ATOM 865 N N . LEU A 1 105 ? -3.231 -3.187 -1.345 1.00 98.00 105 LEU A N 1
ATOM 866 C CA . LEU A 1 105 ? -2.697 -2.229 -0.375 1.00 98.00 105 LEU A CA 1
ATOM 867 C C . LEU A 1 105 ? -1.707 -1.304 -1.083 1.00 98.00 105 LEU A C 1
ATOM 869 O O . LEU A 1 105 ? -0.557 -1.664 -1.325 1.00 98.00 105 LEU A O 1
ATOM 873 N N . ILE A 1 106 ? -2.162 -0.096 -1.404 1.00 96.81 106 ILE A N 1
ATOM 874 C CA . ILE A 1 106 ? -1.380 0.928 -2.107 1.00 96.81 106 ILE A CA 1
ATOM 875 C C . ILE A 1 106 ? -0.390 1.594 -1.144 1.00 96.81 106 ILE A C 1
ATOM 877 O O . ILE A 1 106 ? 0.743 1.883 -1.519 1.00 96.81 106 ILE A O 1
ATOM 881 N N . GLY A 1 107 ? -0.782 1.804 0.116 1.00 95.75 107 GLY A N 1
ATOM 882 C CA . GLY A 1 107 ? 0.114 2.360 1.127 1.00 95.75 107 GLY A CA 1
ATOM 883 C C . GLY A 1 107 ? -0.374 2.165 2.557 1.00 95.75 107 GLY A C 1
ATOM 884 O O . GLY A 1 107 ? -1.575 2.124 2.819 1.00 95.75 107 GLY A O 1
ATOM 885 N N . VAL A 1 108 ? 0.575 2.075 3.491 1.00 96.88 108 VAL A N 1
ATOM 886 C CA . VAL A 1 108 ? 0.328 1.973 4.935 1.00 96.88 108 VAL A CA 1
ATOM 887 C C . VAL A 1 108 ? 1.120 3.066 5.649 1.00 96.88 108 VAL A C 1
ATOM 889 O O . VAL A 1 108 ? 2.341 3.156 5.532 1.00 96.88 108 VAL A O 1
ATOM 892 N N . PHE A 1 109 ? 0.411 3.923 6.378 1.00 96.88 109 PHE A N 1
ATOM 893 C CA . PHE A 1 109 ? 0.932 5.109 7.052 1.00 96.88 109 PHE A CA 1
ATOM 894 C C . PHE A 1 109 ? 0.656 4.979 8.549 1.00 96.88 109 PHE A C 1
ATOM 896 O O . PHE A 1 109 ? -0.336 5.497 9.065 1.00 96.88 109 PHE A O 1
ATOM 903 N N . SER A 1 110 ? 1.516 4.234 9.240 1.00 96.69 110 SER A N 1
ATOM 904 C CA . SER A 1 110 ? 1.407 4.017 10.684 1.00 96.69 110 SER A CA 1
ATOM 905 C C . SER A 1 110 ? 2.309 4.968 11.458 1.00 96.69 110 SER A C 1
ATOM 907 O O . SER A 1 110 ? 3.451 5.196 11.069 1.00 96.69 110 SER A O 1
ATOM 909 N N . LYS A 1 111 ? 1.824 5.488 12.588 1.00 96.56 111 LYS A N 1
ATOM 910 C CA . LYS A 1 111 ? 2.610 6.337 13.509 1.00 96.56 111 LYS A CA 1
ATOM 911 C C . LYS A 1 111 ? 3.452 5.543 14.513 1.00 96.56 111 LYS A C 1
ATOM 913 O O . LYS A 1 111 ? 4.101 6.131 15.373 1.00 96.56 111 LYS A O 1
ATOM 918 N N . LYS A 1 112 ? 3.396 4.215 14.447 1.00 94.75 112 LYS A N 1
ATOM 919 C CA . LYS A 1 112 ? 4.152 3.280 15.287 1.00 94.75 112 LYS A CA 1
ATOM 920 C C . LYS A 1 112 ? 4.426 1.992 14.518 1.00 94.75 112 LYS A C 1
ATOM 922 O O . LYS A 1 112 ? 3.748 1.710 13.531 1.00 94.75 112 LYS A O 1
ATOM 927 N N . ASP A 1 113 ? 5.353 1.182 15.002 1.00 93.81 113 ASP A N 1
ATOM 928 C CA . ASP A 1 113 ? 5.521 -0.166 14.468 1.00 93.81 113 ASP A CA 1
ATOM 929 C C . ASP A 1 113 ? 4.254 -0.993 14.746 1.00 93.81 113 ASP A C 1
ATOM 931 O O . ASP A 1 113 ? 3.707 -0.972 15.853 1.00 93.81 113 ASP A O 1
ATOM 935 N N . ILE A 1 114 ? 3.765 -1.686 13.717 1.00 95.50 114 ILE A N 1
ATOM 936 C CA . ILE A 1 114 ? 2.587 -2.560 13.774 1.00 95.50 114 ILE A CA 1
ATOM 937 C C . ILE A 1 114 ? 2.939 -3.917 13.171 1.00 95.50 114 ILE A C 1
ATOM 939 O O . ILE A 1 114 ? 3.758 -3.987 12.254 1.00 95.50 114 ILE A O 1
ATOM 943 N N . SER A 1 115 ? 2.306 -4.983 13.660 1.00 96.12 115 SER A N 1
ATOM 944 C CA . SER A 1 115 ? 2.380 -6.300 13.022 1.00 96.12 115 SER A CA 1
ATOM 945 C C . SER A 1 115 ? 1.449 -6.371 11.807 1.00 96.12 115 SER A C 1
ATOM 947 O O . SER A 1 115 ? 0.471 -5.617 11.716 1.00 96.12 115 SER A O 1
ATOM 949 N N . PHE A 1 116 ? 1.723 -7.284 10.874 1.00 97.25 116 PHE A N 1
ATOM 950 C CA . PHE A 1 116 ? 0.800 -7.534 9.770 1.00 97.25 116 PHE A CA 1
ATOM 951 C C . PHE A 1 116 ? -0.521 -8.127 10.279 1.00 97.25 116 PHE A C 1
ATOM 953 O O . PHE A 1 116 ? -1.594 -7.775 9.788 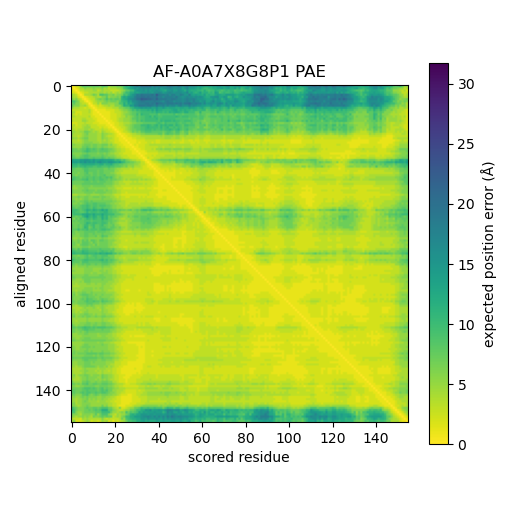1.00 97.25 116 PHE A O 1
ATOM 960 N N . PHE A 1 117 ? -0.461 -8.965 11.315 1.00 96.62 117 PHE A N 1
ATOM 961 C CA . PHE A 1 117 ? -1.636 -9.511 11.985 1.00 96.62 117 PHE A CA 1
ATOM 962 C C . PHE A 1 117 ? -2.568 -8.417 12.526 1.00 96.62 117 PHE A C 1
ATOM 964 O O . PHE A 1 117 ? -3.780 -8.471 12.296 1.00 96.62 117 PHE A O 1
ATOM 971 N N . ASP A 1 118 ? -2.020 -7.402 13.202 1.00 95.75 118 ASP A N 1
ATOM 972 C CA . ASP A 1 118 ? -2.808 -6.270 13.698 1.00 95.75 118 ASP A CA 1
ATOM 973 C C . ASP A 1 118 ? -3.442 -5.491 12.544 1.00 95.75 118 ASP A C 1
ATOM 975 O O . ASP A 1 118 ? -4.627 -5.169 12.602 1.00 95.75 118 ASP A O 1
ATOM 979 N N . LEU A 1 119 ? -2.686 -5.235 11.472 1.00 97.31 119 LEU A N 1
ATOM 980 C CA . LEU A 1 119 ? -3.205 -4.558 10.284 1.00 97.31 119 LEU A CA 1
ATOM 981 C C . LEU A 1 119 ? -4.421 -5.301 9.711 1.00 97.31 119 LEU A C 1
ATOM 983 O O . LEU A 1 119 ? -5.497 -4.718 9.567 1.00 97.31 119 LEU A O 1
ATOM 987 N N . VAL A 1 120 ? -4.274 -6.601 9.446 1.00 97.19 120 VAL A N 1
ATOM 988 C CA . VAL A 1 120 ? -5.333 -7.456 8.889 1.00 97.19 120 VAL A CA 1
ATOM 989 C C . VAL A 1 120 ? -6.573 -7.488 9.776 1.00 97.19 120 VAL A C 1
ATOM 991 O O . VAL A 1 120 ? -7.693 -7.476 9.266 1.00 97.19 120 VAL A O 1
ATOM 994 N N . ARG A 1 121 ? -6.400 -7.493 11.100 1.00 96.50 121 ARG A N 1
ATOM 995 C CA . ARG A 1 121 ? -7.510 -7.522 12.059 1.00 96.50 121 ARG A CA 1
ATOM 996 C C . ARG A 1 121 ? -8.412 -6.288 11.982 1.00 96.50 121 ARG A C 1
ATOM 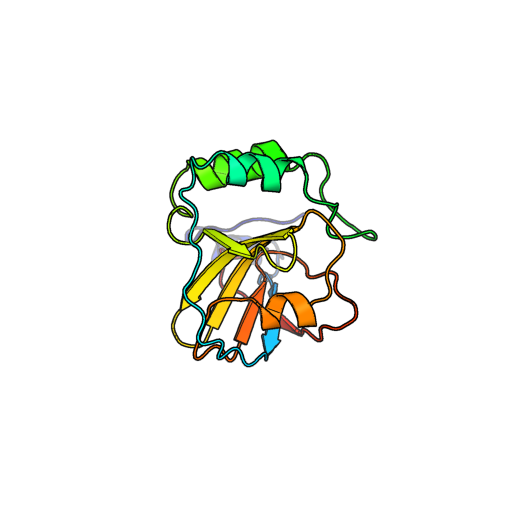998 O O . ARG A 1 121 ? -9.606 -6.416 12.247 1.00 96.50 121 ARG A O 1
ATOM 1005 N N . TYR A 1 122 ? -7.862 -5.120 11.650 1.00 97.44 122 TYR A N 1
ATOM 1006 C CA . TYR A 1 122 ? -8.611 -3.857 11.638 1.00 97.44 122 TYR A CA 1
ATOM 1007 C C . TYR A 1 122 ? -9.008 -3.381 10.238 1.00 97.44 122 TYR A C 1
ATOM 1009 O O . TYR A 1 122 ? -9.862 -2.508 10.120 1.00 97.44 122 TYR A O 1
ATOM 1017 N N . LEU A 1 123 ? -8.458 -3.971 9.173 1.00 97.69 123 LEU A N 1
ATOM 1018 C CA . LEU A 1 123 ? -8.838 -3.651 7.795 1.00 97.69 123 LEU A CA 1
ATOM 1019 C C . LEU A 1 123 ? -10.358 -3.841 7.574 1.00 97.69 123 LEU A C 1
ATOM 1021 O O . LEU A 1 123 ? -10.847 -4.960 7.739 1.00 97.69 123 LEU A O 1
ATOM 1025 N N . PRO A 1 124 ? -11.123 -2.802 7.181 1.00 96.88 124 PRO A N 1
ATOM 1026 C CA . PRO A 1 124 ? -12.587 -2.845 7.123 1.00 96.88 124 PRO A CA 1
ATOM 1027 C C . PRO A 1 124 ? -13.096 -3.423 5.792 1.00 96.88 124 PRO A C 1
ATOM 1029 O O . PRO A 1 124 ? -13.945 -2.835 5.123 1.00 96.88 124 PRO A O 1
ATOM 1032 N N . PHE A 1 125 ? -12.548 -4.569 5.388 1.00 97.62 125 PHE A N 1
ATOM 1033 C CA . PHE A 1 125 ? -12.872 -5.242 4.132 1.00 97.62 125 PHE A CA 1
ATOM 1034 C C . PHE A 1 125 ? -13.474 -6.622 4.390 1.00 97.62 125 PHE A C 1
ATOM 1036 O O . PHE A 1 125 ? -13.187 -7.290 5.390 1.00 97.62 125 PHE A O 1
ATOM 1043 N N . THR A 1 126 ? -14.321 -7.058 3.461 1.00 97.31 126 THR A N 1
ATOM 1044 C CA . THR A 1 126 ? -14.980 -8.366 3.523 1.00 97.31 126 THR A CA 1
ATOM 1045 C C . THR A 1 126 ? -14.735 -9.149 2.250 1.00 97.31 126 THR A C 1
ATOM 1047 O O . THR A 1 126 ? -14.509 -8.562 1.198 1.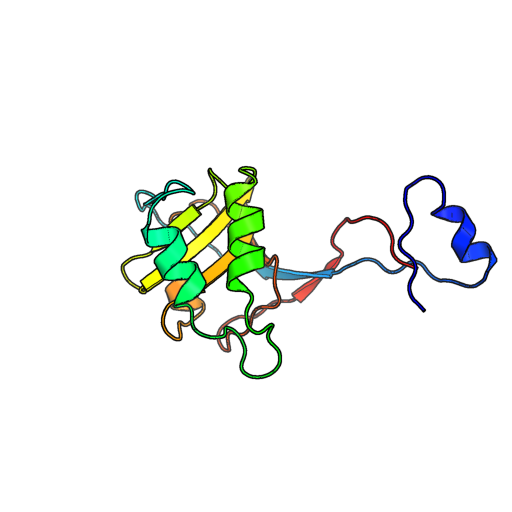00 97.31 126 THR A O 1
ATOM 1050 N N . ASN A 1 127 ? -14.793 -10.477 2.346 1.00 97.38 127 ASN A N 1
ATOM 1051 C CA . ASN A 1 127 ? -14.571 -11.380 1.217 1.00 97.38 127 ASN A CA 1
ATOM 1052 C C . ASN A 1 127 ? -13.204 -11.219 0.515 1.00 97.38 127 ASN A C 1
ATOM 1054 O O . ASN A 1 127 ? -13.086 -11.495 -0.673 1.00 97.38 127 ASN A O 1
ATOM 1058 N N . VAL A 1 128 ? -12.165 -10.800 1.238 1.00 98.31 128 VAL A N 1
ATOM 1059 C CA . VAL A 1 128 ? -10.795 -10.786 0.705 1.00 98.31 128 VAL A CA 1
ATOM 1060 C C . VAL A 1 128 ? -10.185 -12.167 0.908 1.00 98.31 128 VAL A C 1
ATOM 1062 O O . VAL A 1 128 ? -10.302 -12.737 1.997 1.00 98.31 128 VAL A O 1
ATOM 1065 N N . LYS A 1 129 ? -9.529 -12.699 -0.122 1.00 98.25 129 LYS A N 1
ATOM 1066 C CA . LYS A 1 129 ? -8.716 -13.924 -0.047 1.00 98.25 129 LYS A CA 1
ATOM 1067 C C . LYS A 1 129 ? -7.248 -13.674 -0.371 1.00 98.25 129 LYS A C 1
ATOM 1069 O O . LYS A 1 129 ? -6.403 -14.455 0.055 1.00 98.25 129 LYS A O 1
ATOM 1074 N N . ARG A 1 130 ? -6.958 -12.579 -1.070 1.00 98.06 130 ARG A N 1
ATOM 1075 C CA . ARG A 1 130 ? -5.636 -12.246 -1.587 1.00 98.06 130 ARG A CA 1
ATOM 1076 C C . ARG A 1 130 ? -5.338 -10.771 -1.367 1.00 98.06 130 ARG A C 1
ATOM 1078 O O . ARG A 1 130 ? -6.207 -9.926 -1.572 1.00 98.06 130 ARG A O 1
ATOM 1085 N N . ILE A 1 131 ? -4.111 -10.472 -0.958 1.00 98.38 131 ILE A N 1
ATOM 1086 C CA . ILE A 1 131 ? -3.604 -9.110 -0.804 1.00 98.38 131 ILE A CA 1
ATOM 1087 C C . ILE A 1 131 ? -2.433 -8.906 -1.752 1.00 98.38 131 ILE A C 1
ATOM 1089 O O . ILE A 1 131 ? -1.470 -9.673 -1.728 1.00 98.38 131 ILE A O 1
ATOM 1093 N N . GLU A 1 132 ? -2.510 -7.840 -2.537 1.00 98.00 132 GLU A N 1
ATOM 1094 C CA . GLU A 1 132 ? -1.437 -7.379 -3.411 1.00 98.00 132 GLU A CA 1
ATOM 1095 C C . GLU A 1 132 ? -0.832 -6.107 -2.832 1.00 98.00 132 GLU A C 1
ATOM 1097 O O . GLU A 1 132 ? -1.547 -5.168 -2.471 1.00 98.00 132 GLU A O 1
ATOM 1102 N N . PHE A 1 133 ? 0.491 -6.067 -2.716 1.00 97.25 133 PHE A N 1
ATOM 1103 C CA . PHE A 1 133 ? 1.178 -4.930 -2.116 1.00 97.25 133 PHE A CA 1
ATOM 1104 C C . PHE A 1 133 ? 1.726 -4.009 -3.207 1.00 97.25 133 PHE A C 1
ATOM 1106 O O . PHE A 1 133 ? 2.567 -4.404 -4.008 1.00 97.25 133 PHE A O 1
ATOM 1113 N N . GLY A 1 134 ? 1.309 -2.741 -3.198 1.00 94.31 134 GLY A N 1
ATOM 1114 C CA . GLY A 1 134 ? 1.893 -1.682 -4.034 1.00 94.31 134 GLY A CA 1
ATOM 1115 C C . GLY A 1 134 ? 3.276 -1.211 -3.561 1.00 94.31 134 GLY A C 1
ATOM 1116 O O . GLY A 1 134 ? 3.794 -0.212 -4.049 1.00 94.31 134 GLY A O 1
ATOM 1117 N N . PHE A 1 135 ? 3.856 -1.895 -2.575 1.00 92.50 135 PHE A N 1
ATOM 1118 C CA . PHE A 1 135 ? 5.142 -1.613 -1.947 1.00 92.50 135 PHE A CA 1
ATOM 1119 C C . PHE A 1 135 ? 5.757 -2.925 -1.445 1.00 92.50 135 PHE A C 1
ATOM 1121 O O . PHE A 1 135 ? 5.066 -3.931 -1.327 1.00 92.50 135 PHE A O 1
ATOM 1128 N N . MET A 1 136 ? 7.045 -2.929 -1.102 1.00 93.75 136 MET A N 1
ATOM 1129 C CA . MET A 1 136 ? 7.690 -4.110 -0.520 1.00 93.75 136 MET A CA 1
ATOM 1130 C C . MET A 1 136 ? 7.312 -4.258 0.968 1.00 93.75 136 MET A C 1
ATOM 1132 O O . MET A 1 136 ? 7.731 -3.406 1.756 1.00 93.75 136 MET A O 1
ATOM 1136 N N . PRO A 1 137 ? 6.556 -5.294 1.392 1.00 93.88 137 PRO A N 1
ATOM 1137 C CA . PRO A 1 137 ? 6.190 -5.486 2.792 1.00 93.88 137 PRO A CA 1
ATOM 1138 C C . PRO A 1 137 ? 7.428 -5.775 3.656 1.00 93.88 137 PRO A C 1
ATOM 1140 O O . PRO A 1 137 ? 8.337 -6.499 3.248 1.00 93.88 137 PRO A O 1
ATOM 1143 N N . TYR A 1 138 ? 7.446 -5.228 4.874 1.00 92.38 138 TYR A N 1
ATOM 1144 C CA . TYR A 1 138 ? 8.534 -5.378 5.849 1.00 92.38 138 TYR A CA 1
ATOM 1145 C C . TYR A 1 138 ? 8.013 -5.866 7.210 1.00 92.38 138 TYR A C 1
ATOM 1147 O O . TYR A 1 138 ? 8.398 -5.386 8.271 1.00 92.38 138 TYR A O 1
ATOM 1155 N N . TRP A 1 139 ? 7.105 -6.836 7.196 1.00 94.75 139 TRP A N 1
ATOM 1156 C CA . TRP A 1 139 ? 6.638 -7.487 8.418 1.00 94.75 139 TRP A CA 1
ATOM 1157 C C . TRP A 1 139 ? 7.321 -8.840 8.601 1.00 94.75 139 TRP A C 1
ATOM 1159 O O . TRP A 1 139 ? 7.632 -9.525 7.630 1.00 94.75 139 TRP A O 1
ATOM 1169 N N . SER A 1 140 ? 7.586 -9.228 9.847 1.00 92.62 140 SER A N 1
ATOM 1170 C CA . SER A 1 140 ? 8.165 -10.541 10.164 1.00 92.62 140 SER A CA 1
ATOM 1171 C C . SER A 1 140 ? 7.118 -11.653 10.228 1.00 92.62 140 SER A C 1
ATOM 1173 O O . SER A 1 140 ? 7.468 -12.825 10.126 1.00 92.62 140 SER A O 1
ATOM 1175 N N . ASP A 1 141 ? 5.846 -11.293 10.397 1.00 95.69 141 ASP A N 1
ATOM 1176 C CA . ASP A 1 141 ? 4.705 -12.193 10.557 1.00 95.69 141 ASP A CA 1
ATOM 1177 C C . ASP A 1 141 ? 3.893 -12.394 9.264 1.00 95.69 141 ASP A C 1
ATOM 1179 O O . ASP A 1 141 ? 2.808 -12.973 9.295 1.00 95.69 141 ASP A O 1
ATOM 1183 N N . ILE A 1 142 ? 4.423 -11.956 8.118 1.00 94.75 142 ILE A N 1
ATOM 1184 C CA . ILE A 1 142 ? 3.826 -12.170 6.796 1.00 94.75 142 ILE A CA 1
ATOM 1185 C C . ILE A 1 142 ? 4.652 -13.162 5.974 1.00 94.75 142 ILE A C 1
ATOM 1187 O O . ILE A 1 142 ? 5.877 -13.084 5.919 1.00 94.75 142 ILE A O 1
ATOM 1191 N N . ASN A 1 143 ? 3.958 -14.055 5.269 1.00 95.31 143 ASN A N 1
ATOM 1192 C CA . ASN A 1 143 ? 4.531 -14.831 4.174 1.00 95.31 143 ASN A CA 1
ATOM 1193 C C . ASN A 1 143 ? 3.943 -14.317 2.861 1.00 95.31 143 ASN A C 1
ATOM 1195 O O . ASN A 1 143 ? 2.721 -14.276 2.709 1.00 95.31 143 ASN A O 1
ATOM 1199 N N . PHE A 1 144 ? 4.807 -13.937 1.926 1.00 96.94 144 PHE A N 1
ATOM 1200 C CA . PHE A 1 144 ? 4.412 -13.499 0.592 1.00 96.94 144 PHE A CA 1
ATOM 1201 C C . PHE A 1 144 ? 5.266 -14.185 -0.472 1.00 96.94 144 PHE A C 1
ATOM 1203 O O . PHE A 1 144 ? 6.377 -14.649 -0.206 1.00 96.94 144 PHE A O 1
ATOM 1210 N N . VAL A 1 145 ? 4.741 -14.221 -1.688 1.00 97.62 145 VAL A N 1
ATOM 1211 C CA . VAL A 1 145 ? 5.456 -14.640 -2.893 1.00 97.62 145 VAL A CA 1
ATOM 1212 C C . VAL A 1 145 ? 5.544 -13.463 -3.858 1.00 97.62 145 VAL A C 1
ATOM 1214 O O . VAL A 1 145 ? 4.735 -12.543 -3.789 1.00 97.62 145 VAL A O 1
ATOM 1217 N N . MET A 1 146 ? 6.549 -13.466 -4.731 1.00 96.88 146 MET A N 1
ATOM 1218 C CA . MET A 1 146 ? 6.653 -12.478 -5.805 1.00 96.88 146 MET A CA 1
ATOM 1219 C C . MET A 1 146 ? 5.993 -13.051 -7.055 1.00 96.88 146 MET A C 1
ATOM 1221 O O . MET A 1 146 ? 6.488 -14.039 -7.603 1.00 96.88 146 MET A O 1
ATOM 1225 N N . GLU A 1 147 ? 4.915 -12.428 -7.510 1.00 95.81 147 GLU A N 1
ATOM 1226 C CA . GLU A 1 147 ? 4.196 -12.824 -8.724 1.00 95.81 147 GLU A CA 1
ATOM 1227 C C . GLU A 1 147 ? 4.372 -11.774 -9.814 1.00 95.81 147 GLU A C 1
ATOM 1229 O O . GLU A 1 147 ? 4.580 -10.600 -9.515 1.00 95.81 147 GLU A O 1
ATOM 1234 N N . GLU A 1 148 ? 4.338 -12.208 -11.074 1.00 92.31 148 GLU A N 1
ATOM 1235 C CA . GLU A 1 148 ? 4.370 -11.294 -12.216 1.00 92.31 148 GLU A CA 1
ATOM 1236 C C . GLU A 1 148 ? 3.144 -10.384 -12.189 1.00 92.31 148 GLU A C 1
ATOM 1238 O O . GLU A 1 148 ? 2.025 -10.827 -11.933 1.00 92.31 148 GLU A O 1
ATOM 1243 N N . TYR A 1 149 ? 3.385 -9.103 -12.427 1.00 86.12 149 TYR A N 1
ATOM 1244 C CA . TYR A 1 149 ? 2.379 -8.062 -12.454 1.00 86.12 149 TYR A CA 1
ATOM 1245 C C . TYR A 1 149 ? 2.382 -7.430 -13.836 1.00 86.12 149 TYR A C 1
ATOM 1247 O O . TYR A 1 149 ? 3.437 -7.097 -14.379 1.00 86.12 149 TYR A O 1
ATOM 1255 N N . GLU A 1 150 ? 1.199 -7.310 -14.427 1.00 79.56 150 GLU A N 1
ATOM 1256 C CA . GLU A 1 150 ? 1.066 -6.779 -15.774 1.00 79.56 150 GLU A CA 1
ATOM 1257 C C . GLU A 1 150 ? 1.273 -5.260 -15.757 1.00 79.56 150 GLU A C 1
ATOM 1259 O O . GLU A 1 150 ? 0.440 -4.495 -15.268 1.00 79.56 150 GLU A O 1
ATOM 1264 N N . THR A 1 151 ? 2.423 -4.838 -16.275 1.00 78.62 151 THR A N 1
ATOM 1265 C CA . THR A 1 151 ? 2.794 -3.441 -16.514 1.00 78.62 151 THR A CA 1
ATOM 1266 C C . THR A 1 151 ? 3.433 -3.297 -17.889 1.00 78.62 151 THR A C 1
ATOM 1268 O O . THR A 1 151 ? 3.646 -4.288 -18.603 1.00 78.62 151 THR A O 1
ATOM 1271 N N . ASP A 1 152 ? 3.726 -2.052 -18.269 1.00 76.56 152 ASP A N 1
ATOM 1272 C CA . ASP A 1 152 ? 4.480 -1.761 -19.482 1.00 76.56 152 ASP A CA 1
ATOM 1273 C C . ASP A 1 152 ? 5.785 -2.580 -19.499 1.00 76.56 152 ASP A C 1
ATOM 1275 O O . ASP A 1 152 ? 6.520 -2.597 -18.506 1.00 76.56 152 ASP A O 1
ATOM 1279 N N . PRO A 1 153 ? 6.101 -3.283 -20.601 1.00 75.00 153 PRO A N 1
ATOM 1280 C CA . PRO A 1 153 ? 7.224 -4.207 -20.616 1.00 75.00 153 PRO A CA 1
ATOM 1281 C C . PRO A 1 153 ? 8.560 -3.514 -20.363 1.00 75.00 153 PRO A C 1
ATOM 1283 O O . PRO A 1 153 ? 8.901 -2.521 -21.013 1.00 75.00 153 PRO A O 1
ATOM 1286 N N . LEU A 1 154 ? 9.358 -4.104 -19.476 1.00 79.94 154 LEU A N 1
ATOM 1287 C CA . LEU A 1 154 ? 10.747 -3.718 -19.272 1.00 79.94 154 LEU A CA 1
ATOM 1288 C C . LEU A 1 154 ? 11.673 -4.661 -20.047 1.00 79.94 154 LEU A C 1
ATOM 1290 O O . LEU A 1 154 ? 11.362 -5.836 -20.250 1.00 79.94 154 LEU A O 1
ATOM 1294 N N . PHE A 1 155 ? 12.809 -4.136 -20.491 1.00 85.19 155 PHE A N 1
ATOM 1295 C CA . PHE A 1 155 ? 13.842 -4.846 -21.249 1.00 85.19 155 PHE A CA 1
ATOM 1296 C C . PHE A 1 155 ? 15.239 -4.561 -20.695 1.00 85.19 155 PHE A C 1
ATOM 1298 O O . PHE A 1 155 ? 15.462 -3.432 -20.191 1.00 85.19 155 PHE A O 1
#

Solvent-accessible surface area (backbone atoms only — not comparable to full-atom values): 9041 Å² total; per-residue (Å²): 135,79,43,83,30,57,92,92,42,59,82,52,49,51,78,77,75,43,57,85,44,77,52,64,36,44,35,29,86,43,81,34,70,37,94,46,85,66,49,66,45,55,65,84,40,70,63,50,56,54,30,53,71,50,33,53,82,77,36,94,87,70,68,81,79,86,52,40,64,63,52,50,50,54,38,71,70,47,87,46,36,93,25,31,34,53,34,76,93,68,51,28,36,36,32,44,50,74,60,84,42,37,33,38,40,59,43,80,28,26,58,51,95,75,54,50,65,59,52,57,70,61,44,52,42,57,64,26,47,32,35,36,36,68,54,88,86,69,50,91,78,60,75,66,48,80,42,81,40,97,66,77,47,30,51